Protein AF-A0A445FUS9-F1 (afdb_monomer)

Structure (mmCIF, N/CA/C/O backbone):
data_AF-A0A445FUS9-F1
#
_entry.id   AF-A0A445FUS9-F1
#
loop_
_atom_site.group_PDB
_atom_site.id
_atom_site.type_symbol
_atom_site.label_atom_id
_atom_site.label_alt_id
_atom_site.label_comp_id
_atom_site.label_asym_id
_atom_site.label_entity_id
_atom_site.label_seq_id
_atom_site.pdbx_PDB_ins_code
_atom_site.Cartn_x
_atom_site.Cartn_y
_atom_site.Cartn_z
_atom_site.occupancy
_atom_site.B_iso_or_equiv
_atom_site.auth_seq_id
_atom_site.auth_comp_id
_atom_site.auth_asym_id
_atom_site.auth_atom_id
_atom_site.pdbx_PDB_model_num
ATOM 1 N N . MET A 1 1 ? -13.023 15.703 21.605 1.00 27.27 1 MET A N 1
ATOM 2 C CA . MET A 1 1 ? -12.707 15.008 22.870 1.00 27.27 1 MET A CA 1
ATOM 3 C C . MET A 1 1 ? -11.582 14.038 22.555 1.00 27.27 1 MET A C 1
ATOM 5 O O . MET A 1 1 ? -11.798 13.140 21.757 1.00 27.27 1 MET A O 1
ATOM 9 N N . VAL A 1 2 ? -10.368 14.295 23.046 1.00 27.42 2 VAL A N 1
ATOM 10 C CA . VAL A 1 2 ? -9.209 13.411 22.837 1.00 27.42 2 VAL A CA 1
ATOM 11 C C . VAL A 1 2 ? -9.403 12.197 23.743 1.00 27.42 2 VAL A C 1
ATOM 13 O O . VAL A 1 2 ? -9.455 12.357 24.960 1.00 27.42 2 VAL A O 1
ATOM 16 N N . GLN A 1 3 ? -9.575 11.003 23.176 1.00 26.16 3 GLN A N 1
ATOM 17 C CA . GLN A 1 3 ? -9.561 9.767 23.958 1.00 26.16 3 GLN A CA 1
ATOM 18 C C . GLN A 1 3 ? -8.130 9.239 24.007 1.00 26.16 3 GLN A C 1
ATOM 20 O O . GLN A 1 3 ? -7.573 8.808 23.001 1.00 26.16 3 GLN A O 1
ATOM 25 N N . VAL A 1 4 ? -7.538 9.291 25.198 1.00 28.05 4 VAL A N 1
ATOM 26 C CA . VAL A 1 4 ? -6.233 8.696 25.490 1.00 28.05 4 VAL A CA 1
ATOM 27 C C . VAL A 1 4 ? -6.483 7.267 25.965 1.00 28.05 4 VAL A C 1
ATOM 29 O O . VAL A 1 4 ? -6.927 7.051 27.091 1.00 28.05 4 VAL A O 1
ATOM 32 N N . LEU A 1 5 ? -6.238 6.281 25.103 1.00 28.95 5 LEU A N 1
ATOM 33 C CA . LEU A 1 5 ? -6.225 4.877 25.512 1.00 28.95 5 LEU A CA 1
ATOM 34 C C . LEU A 1 5 ? -4.832 4.544 26.052 1.00 28.95 5 LEU A C 1
ATOM 36 O O . LEU A 1 5 ? -3.875 4.407 25.293 1.00 28.95 5 LEU A O 1
ATOM 40 N N . ASN A 1 6 ? -4.723 4.431 27.376 1.00 22.95 6 ASN A N 1
ATOM 41 C CA . ASN A 1 6 ? -3.489 4.027 28.041 1.00 22.95 6 ASN A CA 1
ATOM 42 C C . ASN A 1 6 ? -3.260 2.524 27.848 1.00 22.95 6 ASN A C 1
ATOM 44 O O . ASN A 1 6 ? -3.856 1.702 28.539 1.00 22.95 6 ASN A O 1
ATOM 48 N N . PHE A 1 7 ? -2.349 2.170 26.946 1.00 30.70 7 PHE A N 1
ATOM 49 C CA . PHE A 1 7 ? -1.690 0.868 26.944 1.00 30.70 7 PHE A CA 1
ATOM 50 C C . PHE A 1 7 ? -0.224 1.092 27.319 1.00 30.70 7 PHE A C 1
ATOM 52 O O . PHE A 1 7 ? 0.422 1.996 26.789 1.00 30.70 7 PHE A O 1
ATOM 59 N N . PHE A 1 8 ? 0.276 0.313 28.283 1.00 31.47 8 PHE A N 1
ATOM 60 C CA . PHE A 1 8 ? 1.623 0.441 28.844 1.00 31.47 8 PHE A CA 1
ATOM 61 C C . PHE A 1 8 ? 2.679 0.701 27.743 1.00 31.47 8 PHE A C 1
ATOM 63 O O . PHE A 1 8 ? 2.866 -0.097 26.825 1.00 31.47 8 PHE A O 1
ATOM 70 N N . SER A 1 9 ? 3.342 1.859 27.854 1.00 27.98 9 SER A N 1
ATOM 71 C CA . SER A 1 9 ? 4.423 2.389 27.002 1.00 27.98 9 SER A CA 1
ATOM 72 C C . SER A 1 9 ? 4.103 2.841 25.566 1.00 27.98 9 SER A C 1
ATOM 74 O O . SER A 1 9 ? 5.029 2.985 24.768 1.00 27.98 9 SER A O 1
ATOM 76 N N . ILE A 1 10 ? 2.850 3.160 25.222 1.00 34.62 10 ILE A N 1
ATOM 77 C CA . ILE A 1 10 ? 2.537 3.874 23.969 1.00 34.62 10 ILE A CA 1
ATOM 78 C C . ILE A 1 10 ? 1.601 5.057 24.257 1.00 34.62 10 ILE A C 1
ATOM 80 O O . ILE A 1 10 ? 0.465 4.860 24.677 1.00 34.62 10 ILE A O 1
ATOM 84 N N . LYS A 1 11 ? 2.044 6.292 23.983 1.00 31.25 11 LYS A N 1
ATOM 85 C CA . LYS A 1 11 ? 1.133 7.435 23.800 1.00 31.25 11 LYS A CA 1
ATOM 86 C C . LYS A 1 11 ? 0.731 7.486 22.330 1.00 31.25 11 LYS A C 1
ATOM 88 O O . LYS A 1 11 ? 1.431 8.083 21.515 1.00 31.25 11 LYS A O 1
ATOM 93 N N . LEU A 1 12 ? -0.366 6.822 21.985 1.00 37.59 12 LEU A N 1
ATOM 94 C CA . LEU A 1 12 ? -1.054 7.095 20.729 1.00 37.59 12 LEU A CA 1
ATOM 95 C C . LEU A 1 12 ? -1.990 8.274 20.979 1.00 37.59 12 LEU A C 1
ATOM 97 O O . LEU A 1 12 ? -3.035 8.128 21.612 1.00 37.59 12 LEU A O 1
ATOM 101 N N . GLU A 1 13 ? -1.591 9.455 20.524 1.00 36.06 13 GLU A N 1
ATOM 102 C CA . GLU A 1 13 ? -2.505 10.587 20.444 1.00 36.06 13 GLU A CA 1
ATOM 103 C C . GLU A 1 13 ? -3.319 10.433 19.163 1.00 36.06 13 GLU A C 1
ATOM 105 O O . GLU A 1 13 ? -2.888 10.812 18.079 1.00 36.06 13 GLU A O 1
ATOM 110 N N . TYR A 1 14 ? -4.496 9.824 19.286 1.00 43.94 14 TYR A N 1
ATOM 111 C CA . TYR A 1 14 ? -5.465 9.793 18.203 1.00 43.94 14 TYR A CA 1
ATOM 112 C C . TYR A 1 14 ? -6.346 11.033 18.295 1.00 43.94 14 TYR A C 1
ATOM 114 O O . TYR A 1 14 ? -7.102 11.219 19.254 1.00 43.94 14 TYR A O 1
ATOM 122 N N . VAL A 1 15 ? -6.279 11.885 17.278 1.00 41.50 15 VAL A N 1
ATOM 123 C CA . VAL A 1 15 ? -7.248 12.968 17.113 1.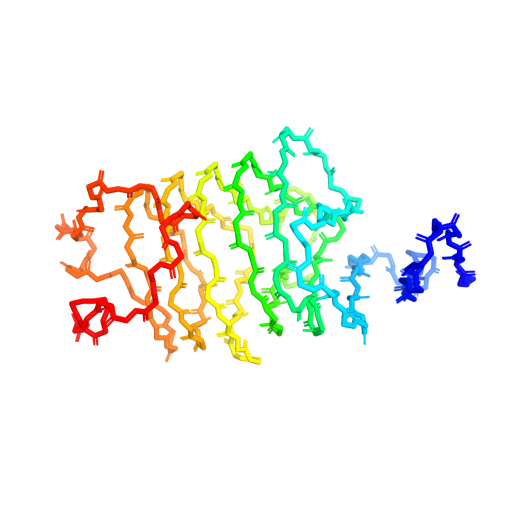00 41.50 15 VAL A CA 1
ATOM 124 C C . VAL A 1 15 ? -8.432 12.413 16.331 1.00 41.50 15 VAL A C 1
ATOM 126 O O . VAL A 1 15 ? -8.463 12.465 15.107 1.00 41.50 15 VAL A O 1
ATOM 129 N N . MET A 1 16 ? -9.416 11.866 17.047 1.00 40.66 16 MET A N 1
ATOM 130 C CA . MET A 1 16 ? -10.729 11.593 16.463 1.00 40.66 16 MET A CA 1
ATOM 131 C C . MET A 1 16 ? -11.439 12.932 16.262 1.00 40.66 16 MET A C 1
ATOM 133 O O . MET A 1 16 ? -11.843 13.576 17.234 1.00 40.66 16 MET A O 1
ATOM 137 N N . ILE A 1 17 ? -11.561 13.375 15.012 1.00 44.84 17 ILE A N 1
ATOM 138 C CA . ILE A 1 17 ? -12.372 14.543 14.654 1.00 44.84 17 ILE A CA 1
ATOM 139 C C . ILE A 1 17 ? -13.825 14.057 14.544 1.00 44.84 17 ILE A C 1
ATOM 141 O O . ILE A 1 17 ? -14.127 13.308 13.618 1.00 44.84 17 ILE A O 1
ATOM 145 N N . PRO A 1 18 ? -14.720 14.407 15.489 1.00 36.78 18 PRO A N 1
ATOM 146 C CA . PRO A 1 18 ? -16.058 13.833 15.540 1.00 36.78 18 PRO A CA 1
ATOM 147 C C . PRO A 1 18 ? -16.929 14.291 14.364 1.00 36.78 18 PRO A C 1
ATOM 149 O O . PRO A 1 18 ? -16.957 15.466 13.994 1.00 36.78 18 PRO A O 1
ATOM 152 N N . MET A 1 19 ? -17.723 13.350 13.851 1.00 39.44 19 MET A N 1
ATOM 153 C CA . MET A 1 19 ? -18.670 13.502 12.737 1.00 39.44 19 MET A CA 1
ATOM 154 C C . MET A 1 19 ? -19.729 14.606 12.952 1.00 39.44 19 MET A C 1
ATOM 156 O O . MET A 1 19 ? -20.373 15.053 12.004 1.00 39.44 19 MET A O 1
ATOM 160 N N . SER A 1 20 ? -19.896 15.086 14.192 1.00 39.97 20 SER A N 1
ATOM 161 C CA . SER A 1 20 ? -20.870 16.115 14.580 1.00 39.97 20 SER A CA 1
ATOM 162 C C . SER A 1 20 ? -20.569 17.514 14.036 1.00 39.97 20 SER A C 1
ATOM 164 O O . SER A 1 20 ? -21.413 18.395 14.165 1.00 39.97 20 SER A O 1
ATOM 166 N N . VAL A 1 21 ? -19.388 17.744 13.452 1.00 41.94 21 VAL A N 1
ATOM 167 C CA . VAL A 1 21 ? -19.002 19.070 12.941 1.00 41.94 21 VAL A CA 1
ATOM 168 C C . VAL A 1 21 ? -19.245 19.200 11.430 1.00 41.94 21 VAL A C 1
ATOM 170 O O . VAL A 1 21 ? -19.500 20.304 10.959 1.00 41.94 21 VAL A O 1
ATOM 173 N N . LEU A 1 22 ? -19.252 18.099 10.662 1.00 42.47 22 LEU A N 1
ATOM 174 C CA . LEU A 1 22 ? -19.463 18.109 9.205 1.00 42.47 22 LEU A CA 1
ATOM 175 C C . LEU A 1 22 ? -20.100 16.779 8.727 1.00 42.47 22 LEU A C 1
ATOM 177 O O . LEU A 1 22 ? -19.385 15.793 8.560 1.00 42.47 22 LEU A O 1
ATOM 181 N N . PRO A 1 23 ? -21.408 16.729 8.394 1.00 39.91 23 PRO A N 1
ATOM 182 C CA . PRO A 1 23 ? -22.143 15.498 8.039 1.00 39.91 23 PRO A CA 1
ATOM 183 C C . PRO A 1 23 ? -21.761 14.877 6.673 1.00 39.91 23 PRO A C 1
ATOM 185 O O . PRO A 1 23 ? -22.505 14.064 6.115 1.00 39.91 23 PRO A O 1
ATOM 188 N N . CYS A 1 24 ? -20.633 15.295 6.094 1.00 44.34 24 CYS A N 1
ATOM 189 C CA . CYS A 1 24 ? -20.048 14.756 4.864 1.00 44.34 24 CYS A CA 1
ATOM 190 C C . CYS A 1 24 ? -18.554 14.416 4.995 1.00 44.34 24 CYS A C 1
ATOM 192 O O . CYS A 1 24 ? -17.965 13.933 4.030 1.00 44.34 24 CYS A O 1
ATOM 194 N N . CYS A 1 25 ? -17.936 14.687 6.149 1.00 47.91 25 CYS A N 1
ATOM 195 C CA . CYS A 1 25 ? -16.516 14.449 6.365 1.00 47.91 25 CYS A CA 1
ATOM 196 C C . CYS A 1 25 ? -16.324 13.092 7.033 1.00 47.91 25 CYS A C 1
ATOM 198 O O . CYS A 1 25 ? -16.853 12.855 8.114 1.00 47.91 25 CYS A O 1
ATOM 200 N N . SER A 1 26 ? -15.571 12.208 6.380 1.00 52.31 26 SER A N 1
ATOM 201 C CA . SER A 1 26 ? -15.034 11.002 7.010 1.00 52.31 26 SER A CA 1
ATOM 202 C C . SER A 1 26 ? -14.191 11.396 8.212 1.00 52.31 26 SER A C 1
ATOM 204 O O . SER A 1 26 ? -13.412 12.351 8.118 1.00 52.31 26 SER A O 1
ATOM 206 N N . SER A 1 27 ? -14.310 10.663 9.315 1.00 54.34 27 SER A N 1
ATOM 207 C CA . SER A 1 27 ? -13.322 10.775 10.382 1.00 54.34 27 SER A CA 1
ATOM 208 C C . SER A 1 27 ? -12.009 10.153 9.890 1.00 54.34 27 SER A C 1
ATOM 210 O O . SER A 1 27 ? -12.008 9.222 9.079 1.00 54.34 27 SER A O 1
ATOM 212 N N . TYR A 1 28 ? -10.879 10.682 10.353 1.00 57.09 28 TYR A N 1
ATOM 213 C CA . TYR A 1 28 ? -9.554 10.150 10.044 1.00 57.09 28 TYR A CA 1
ATOM 214 C C . TYR A 1 28 ? -8.845 9.776 11.338 1.00 57.09 28 TYR A C 1
ATOM 216 O O . TYR A 1 28 ? -8.915 10.508 12.325 1.00 57.09 28 TYR A O 1
ATOM 224 N N . VAL A 1 29 ? -8.125 8.661 11.308 1.00 63.91 29 VAL A N 1
ATOM 225 C CA . VAL A 1 29 ? -7.163 8.287 12.340 1.00 63.91 29 VAL A CA 1
ATOM 226 C C . VAL A 1 29 ? -5.796 8.781 11.884 1.00 63.91 29 VAL A C 1
ATOM 228 O O . VAL A 1 29 ? -5.282 8.324 10.863 1.00 63.91 29 VAL A O 1
ATOM 231 N N . VAL A 1 30 ? -5.211 9.717 12.633 1.00 59.91 30 VAL A N 1
ATOM 232 C CA . VAL A 1 30 ? -3.852 10.221 12.396 1.00 59.91 30 VAL A CA 1
ATOM 233 C C . VAL A 1 30 ? -2.932 9.679 13.482 1.00 59.91 30 VAL A C 1
ATOM 235 O O . VAL A 1 30 ? -3.175 9.911 14.665 1.00 59.91 30 VAL A O 1
ATOM 238 N N . CYS A 1 31 ? -1.882 8.958 13.092 1.00 61.88 31 CYS A N 1
ATOM 239 C CA . CYS A 1 31 ? -0.844 8.503 14.015 1.00 61.88 31 CYS A CA 1
ATOM 240 C C . CYS A 1 31 ? 0.293 9.530 14.064 1.00 61.88 31 CYS A C 1
ATOM 242 O O . CYS A 1 31 ? 0.983 9.770 13.073 1.00 61.88 31 CYS A O 1
ATOM 244 N N . THR A 1 32 ? 0.492 10.153 15.223 1.00 49.72 32 THR A N 1
ATOM 245 C CA . THR A 1 32 ? 1.452 11.254 15.412 1.00 49.72 32 THR A CA 1
ATOM 246 C C . THR A 1 32 ? 2.760 10.835 16.088 1.00 49.72 32 THR A C 1
ATOM 248 O O . THR A 1 32 ? 3.682 11.645 16.150 1.00 49.72 32 THR A O 1
ATOM 251 N N . SER A 1 33 ? 2.882 9.594 16.580 1.00 44.31 33 SER A N 1
ATOM 252 C CA . SER A 1 33 ? 4.019 9.164 17.407 1.00 44.31 33 SER A CA 1
ATOM 253 C C . SER A 1 33 ? 4.720 7.880 16.935 1.00 44.31 33 SER A C 1
ATOM 255 O O . SER A 1 33 ? 4.153 7.008 16.275 1.00 44.31 33 SER A O 1
ATOM 257 N N . TYR A 1 34 ? 6.009 7.813 17.287 1.00 37.44 34 TYR A N 1
ATOM 258 C CA . TYR A 1 34 ? 7.005 6.818 16.891 1.00 37.44 34 TYR A CA 1
ATOM 259 C C . TYR A 1 34 ? 6.710 5.433 17.492 1.00 37.44 34 TYR A C 1
ATOM 261 O O . TYR A 1 34 ? 6.694 5.262 18.713 1.00 37.44 34 TYR A O 1
ATOM 269 N N . CYS A 1 35 ? 6.528 4.421 16.642 1.00 38.97 35 CYS A N 1
ATOM 270 C CA . CYS A 1 35 ? 6.471 3.029 17.082 1.00 38.97 35 CYS A CA 1
ATOM 271 C C . CYS A 1 35 ? 7.903 2.500 17.274 1.00 38.97 35 CYS A C 1
ATOM 273 O O . CYS A 1 35 ? 8.653 2.381 16.304 1.00 38.97 35 CYS A O 1
ATOM 275 N N . ASN A 1 36 ? 8.297 2.218 18.522 1.00 31.81 36 ASN A N 1
ATOM 276 C CA . ASN A 1 36 ? 9.589 1.597 18.837 1.00 31.81 36 ASN A CA 1
ATOM 277 C C . ASN A 1 36 ? 9.717 0.218 18.163 1.00 31.81 36 ASN A C 1
ATOM 279 O O . ASN A 1 36 ? 8.710 -0.463 18.002 1.00 31.81 36 ASN A O 1
ATOM 283 N N . HIS A 1 37 ? 10.959 -0.153 17.822 1.00 35.47 37 HIS A N 1
ATOM 284 C CA . HIS A 1 37 ? 11.479 -1.268 16.992 1.00 35.47 37 HIS A CA 1
ATOM 285 C C . HIS A 1 37 ? 10.893 -2.691 17.160 1.00 35.47 37 HIS A C 1
ATOM 287 O O . HIS A 1 37 ? 11.339 -3.630 16.503 1.00 35.47 37 HIS A O 1
ATOM 293 N N . GLU A 1 38 ? 9.906 -2.886 18.018 1.00 37.19 38 GLU A N 1
ATOM 294 C CA . GLU A 1 38 ? 9.201 -4.148 18.189 1.00 37.19 38 GLU A CA 1
ATOM 295 C C . GLU A 1 38 ? 8.024 -4.194 17.208 1.00 37.19 38 GLU A C 1
ATOM 297 O O . GLU A 1 38 ? 7.384 -3.172 16.961 1.00 37.19 38 GLU A O 1
ATOM 302 N N . ARG A 1 39 ? 7.725 -5.370 16.638 1.00 42.50 39 ARG A N 1
ATOM 303 C CA . ARG A 1 39 ? 6.560 -5.614 15.764 1.00 42.50 39 ARG A CA 1
ATOM 304 C C . ARG A 1 39 ? 5.249 -5.379 16.530 1.00 42.50 39 ARG A C 1
ATOM 306 O O . ARG A 1 39 ? 4.567 -6.326 16.907 1.00 42.50 39 ARG A O 1
ATOM 313 N N . LYS A 1 40 ? 4.908 -4.127 16.817 1.00 40.25 40 LYS A N 1
ATOM 314 C CA . LYS A 1 40 ? 3.682 -3.767 17.519 1.00 40.25 40 LYS A CA 1
ATOM 315 C C . LYS A 1 40 ? 2.591 -3.578 16.484 1.00 40.25 40 LYS A C 1
ATOM 317 O O . LYS A 1 40 ? 2.655 -2.698 15.630 1.00 40.25 40 LYS A O 1
ATOM 322 N N . GLU A 1 41 ? 1.596 -4.448 16.555 1.00 46.25 41 GLU A N 1
ATOM 323 C CA . GLU A 1 41 ? 0.370 -4.308 15.787 1.00 46.25 41 GLU A CA 1
ATOM 324 C C . GLU A 1 41 ? -0.301 -2.986 16.160 1.00 46.25 41 GLU A C 1
ATOM 326 O O . GLU A 1 41 ? -0.676 -2.766 17.315 1.00 46.25 41 GLU A O 1
ATOM 331 N N . ILE A 1 42 ? -0.479 -2.098 15.184 1.00 45.22 42 ILE A N 1
ATOM 332 C CA . ILE A 1 42 ? -1.324 -0.924 15.387 1.00 45.22 42 ILE A CA 1
ATOM 333 C C . ILE A 1 42 ? -2.770 -1.381 15.219 1.00 45.22 42 ILE A C 1
ATOM 335 O O . ILE A 1 42 ? -3.113 -2.137 14.303 1.00 45.22 42 ILE A O 1
ATOM 339 N N . LYS A 1 43 ? -3.640 -0.959 16.137 1.00 40.78 43 LYS A N 1
ATOM 340 C CA . LYS A 1 43 ? -5.089 -1.176 16.070 1.00 40.78 43 LYS A CA 1
ATOM 341 C C . LYS A 1 43 ? -5.770 0.102 15.567 1.00 40.78 43 LYS A C 1
ATOM 343 O O . LYS A 1 43 ? -6.350 0.807 16.388 1.00 40.78 43 LYS A O 1
ATOM 348 N N . PRO A 1 44 ? -5.702 0.437 14.261 1.00 42.50 44 PRO A N 1
ATOM 349 C CA . PRO A 1 44 ? -6.634 1.417 13.730 1.00 42.50 44 PRO A CA 1
ATOM 350 C C . PRO A 1 44 ? -8.047 0.832 13.871 1.00 42.50 44 PRO A C 1
ATOM 352 O O . PRO A 1 44 ? -8.229 -0.384 13.736 1.00 42.50 44 PRO A O 1
ATOM 355 N N . VAL A 1 45 ? -9.023 1.678 14.206 1.00 42.00 45 VAL A N 1
ATOM 356 C CA . VAL A 1 45 ? -10.447 1.317 14.191 1.00 42.00 45 VAL A CA 1
ATOM 357 C C . VAL A 1 45 ? -10.810 1.069 12.730 1.00 42.00 45 VAL A C 1
ATOM 359 O O . VAL A 1 45 ? -11.037 1.998 11.972 1.00 42.00 45 VAL A O 1
ATOM 362 N N . VAL A 1 46 ? -10.720 -0.194 12.336 1.00 50.47 46 VAL A N 1
ATOM 363 C CA . VAL A 1 46 ? -10.965 -0.743 11.003 1.00 50.47 46 VAL A CA 1
ATOM 364 C C . VAL A 1 46 ? -11.651 -2.084 11.248 1.00 50.47 46 VAL A C 1
ATOM 366 O O . VAL A 1 46 ? -11.296 -2.774 12.208 1.00 50.47 46 VAL A O 1
ATOM 369 N N . ASP A 1 47 ? -12.635 -2.450 10.425 1.00 47.22 47 ASP A N 1
ATOM 370 C CA . ASP A 1 47 ? -13.254 -3.782 10.449 1.00 47.22 47 ASP A CA 1
ATOM 371 C C . ASP A 1 47 ? -12.187 -4.830 10.087 1.00 47.22 47 ASP A C 1
ATOM 373 O O . ASP A 1 47 ? -11.904 -5.102 8.918 1.00 47.22 47 ASP A O 1
ATOM 377 N N . LYS A 1 48 ? -11.466 -5.301 11.112 1.00 51.50 48 LYS A N 1
ATOM 378 C CA . LYS A 1 48 ? -10.262 -6.110 10.950 1.00 51.50 48 LYS A CA 1
ATOM 379 C C . LYS A 1 48 ? -10.620 -7.562 10.697 1.00 51.50 48 LYS A C 1
ATOM 381 O O . LYS A 1 48 ? -11.266 -8.220 11.511 1.00 51.50 48 LYS A O 1
ATOM 386 N N . LYS A 1 49 ? -9.998 -8.104 9.657 1.00 51.69 49 LYS A N 1
ATOM 387 C CA . LYS A 1 49 ? -9.681 -9.524 9.545 1.00 51.69 49 LYS A CA 1
ATOM 388 C C . LYS A 1 49 ? -8.143 -9.585 9.548 1.00 51.69 49 LYS A C 1
ATOM 390 O O . LYS A 1 49 ? -7.547 -9.219 8.547 1.00 51.69 49 LYS A O 1
ATOM 395 N N . GLY A 1 50 ? -7.510 -9.909 10.691 1.00 54.56 50 GLY A N 1
ATOM 396 C CA . GLY A 1 50 ? -6.058 -10.205 10.813 1.00 54.56 50 GLY A CA 1
ATOM 397 C C . GLY A 1 50 ? -5.098 -9.152 11.394 1.00 54.56 50 GLY A C 1
ATOM 398 O O . GLY A 1 50 ? -5.506 -8.028 11.707 1.00 54.56 50 GLY A O 1
ATOM 399 N N . PRO A 1 51 ? -3.800 -9.514 11.553 1.00 61.56 51 PRO A N 1
ATOM 400 C CA . PRO A 1 51 ? -2.764 -8.615 12.066 1.00 61.56 51 PRO A CA 1
ATOM 401 C C . PRO A 1 51 ? -2.335 -7.598 10.997 1.00 61.56 51 PRO A C 1
ATOM 403 O O . PRO A 1 51 ? -2.121 -7.949 9.840 1.00 61.56 51 PRO A O 1
ATOM 406 N N . VAL A 1 52 ? -2.186 -6.331 11.389 1.00 63.56 52 VAL A N 1
ATOM 407 C CA . VAL A 1 52 ? -1.679 -5.234 10.541 1.00 63.56 52 VAL A CA 1
ATOM 408 C C . VAL A 1 52 ? -0.434 -4.675 11.212 1.00 63.56 52 VAL A C 1
ATOM 410 O O . VAL A 1 52 ? -0.475 -4.336 12.399 1.00 63.56 52 VAL A O 1
ATOM 413 N N . ILE A 1 53 ? 0.663 -4.577 10.462 1.00 64.56 53 ILE A N 1
ATOM 414 C CA . ILE A 1 53 ? 1.951 -4.110 10.972 1.00 64.56 53 ILE A CA 1
ATOM 415 C C . ILE A 1 53 ? 2.224 -2.730 10.385 1.00 64.56 53 ILE A C 1
ATOM 417 O O . ILE A 1 53 ? 2.364 -2.566 9.175 1.00 64.56 53 ILE A O 1
ATOM 421 N N . ALA A 1 54 ? 2.303 -1.724 11.251 1.00 61.72 54 ALA A N 1
ATOM 422 C CA . ALA A 1 54 ? 2.630 -0.369 10.840 1.00 61.72 54 ALA A CA 1
ATOM 423 C C . ALA A 1 54 ? 4.010 0.019 11.378 1.00 61.72 54 ALA A C 1
ATOM 425 O O . ALA A 1 54 ? 4.235 0.108 12.585 1.00 61.72 54 ALA A O 1
ATOM 426 N N . TYR A 1 55 ? 4.945 0.232 10.459 1.00 59.84 55 TYR A N 1
ATOM 427 C CA . TYR A 1 55 ? 6.336 0.550 10.745 1.00 59.84 55 TYR A CA 1
ATOM 428 C C . TYR A 1 55 ? 6.530 2.062 10.769 1.00 59.84 55 TYR A C 1
ATOM 430 O O . TYR A 1 55 ? 6.164 2.756 9.822 1.00 59.84 55 TYR A O 1
ATOM 438 N N . HIS A 1 56 ? 7.141 2.575 11.840 1.00 67.19 56 HIS A N 1
ATOM 439 C CA . HIS A 1 56 ? 7.415 4.007 12.007 1.00 67.19 56 HIS A CA 1
ATOM 440 C C . HIS A 1 56 ? 6.176 4.900 11.820 1.00 67.19 56 HIS A C 1
ATOM 442 O O . HIS A 1 56 ? 6.310 5.986 11.289 1.00 67.19 56 HIS A O 1
ATOM 448 N N . ALA A 1 57 ? 4.992 4.462 12.260 1.00 66.19 57 ALA A N 1
ATOM 449 C CA . ALA A 1 57 ? 3.658 4.981 11.906 1.00 66.19 57 ALA A CA 1
ATOM 450 C C . ALA A 1 57 ? 3.364 6.497 12.034 1.00 66.19 57 ALA A C 1
ATOM 452 O O . ALA A 1 57 ? 2.237 6.919 11.787 1.00 66.19 57 ALA A O 1
ATOM 453 N N . THR A 1 58 ? 4.340 7.322 12.392 1.00 71.44 58 THR A N 1
ATOM 454 C CA . THR A 1 58 ? 4.328 8.772 12.228 1.00 71.44 58 THR A CA 1
ATOM 455 C C . THR A 1 58 ? 3.760 9.173 10.864 1.00 71.44 58 THR A C 1
ATOM 457 O O . THR A 1 58 ? 4.202 8.694 9.821 1.00 71.44 58 THR A O 1
ATOM 460 N N . GLY A 1 59 ? 2.764 10.057 10.873 1.00 74.81 59 GLY A N 1
ATOM 461 C CA . GLY A 1 59 ? 2.159 10.612 9.665 1.00 74.81 59 GLY A CA 1
ATOM 462 C C . GLY A 1 59 ? 1.221 9.662 8.917 1.00 74.81 59 GLY A C 1
ATOM 463 O O . GLY A 1 59 ? 0.777 10.022 7.832 1.00 74.81 59 GLY A O 1
ATOM 464 N N . LEU A 1 60 ? 0.911 8.477 9.460 1.00 82.06 60 LEU A N 1
ATOM 465 C CA . LEU A 1 60 ? -0.111 7.598 8.892 1.00 82.06 60 LEU A CA 1
ATOM 466 C C . LEU A 1 60 ? -1.496 8.233 9.074 1.00 82.06 60 LEU A C 1
ATOM 468 O O . LEU A 1 60 ? -1.913 8.500 10.203 1.00 82.06 60 LEU A O 1
ATOM 472 N N . VAL A 1 61 ? -2.206 8.427 7.966 1.00 81.94 61 VAL A N 1
ATOM 473 C CA . VAL A 1 61 ? -3.589 8.911 7.924 1.00 81.94 61 VAL A CA 1
ATOM 474 C C . VAL A 1 61 ? -4.461 7.812 7.338 1.00 81.94 61 VAL A C 1
ATOM 476 O O . VAL A 1 61 ? -4.251 7.410 6.198 1.00 81.94 61 VAL A O 1
ATOM 479 N N . VAL A 1 62 ? -5.442 7.328 8.097 1.00 79.75 62 VAL A N 1
ATOM 480 C CA . VAL A 1 62 ? -6.391 6.308 7.629 1.00 79.75 62 VAL A CA 1
ATOM 481 C C . VAL A 1 62 ? -7.812 6.816 7.773 1.00 79.75 62 VAL A C 1
ATOM 483 O O . VAL A 1 62 ? -8.214 7.266 8.844 1.00 79.75 62 VAL A O 1
ATOM 486 N N . GLU A 1 63 ? -8.571 6.753 6.688 1.00 75.81 63 GLU A N 1
ATOM 487 C CA . GLU A 1 63 ? -10.012 6.964 6.700 1.00 75.81 63 GLU A CA 1
ATOM 488 C C . GLU A 1 63 ? -10.706 5.939 7.614 1.00 75.81 63 GLU A C 1
ATOM 490 O O . GLU A 1 63 ? -10.442 4.743 7.515 1.00 75.81 63 GLU A O 1
ATOM 495 N N . GLU A 1 64 ? -11.627 6.400 8.466 1.00 66.06 64 GLU A N 1
ATOM 496 C CA . GLU A 1 64 ? -12.356 5.597 9.469 1.00 66.06 64 GLU A CA 1
ATOM 497 C C . GLU A 1 64 ? -12.981 4.304 8.926 1.00 66.06 64 GLU A C 1
ATOM 499 O O . GLU A 1 64 ? -13.089 3.303 9.626 1.00 66.06 64 GLU A O 1
ATOM 504 N N . THR A 1 65 ? -13.409 4.319 7.674 1.00 70.25 65 THR A N 1
ATOM 505 C CA . THR A 1 65 ? -14.197 3.257 7.052 1.00 70.25 65 THR A CA 1
ATOM 506 C C . THR A 1 65 ? -13.410 2.443 6.025 1.00 70.25 65 THR A C 1
ATOM 508 O O . THR A 1 65 ? -13.985 1.573 5.366 1.00 70.25 65 THR A O 1
ATOM 511 N N . ALA A 1 66 ? -12.105 2.698 5.880 1.00 76.69 66 ALA A N 1
ATOM 512 C CA . ALA A 1 66 ? -11.230 1.882 5.048 1.00 76.69 66 ALA A CA 1
ATOM 513 C C . ALA A 1 66 ? -11.223 0.429 5.541 1.00 76.69 66 ALA A C 1
ATOM 515 O O . ALA A 1 66 ? -11.138 0.168 6.738 1.00 76.69 66 ALA A O 1
ATOM 516 N N . LEU A 1 67 ? -11.279 -0.522 4.611 1.00 83.19 67 LEU A N 1
ATOM 517 C CA . LEU A 1 67 ? -11.170 -1.948 4.899 1.00 83.19 67 LEU A CA 1
ATOM 518 C C . LEU A 1 67 ? -9.728 -2.382 4.656 1.00 83.19 67 LEU A C 1
ATOM 520 O O . LEU A 1 67 ? -9.217 -2.223 3.547 1.00 83.19 67 LEU A O 1
ATOM 524 N N . ILE A 1 68 ? -9.075 -2.926 5.683 1.00 85.00 68 ILE A N 1
ATOM 525 C CA . ILE A 1 68 ? -7.695 -3.414 5.606 1.00 85.00 68 ILE A CA 1
ATOM 526 C C . ILE A 1 68 ? -7.678 -4.903 5.941 1.00 85.00 68 ILE A C 1
ATOM 528 O O . ILE A 1 68 ? -8.145 -5.304 7.008 1.00 85.00 68 ILE A O 1
ATOM 532 N N . GLY A 1 69 ? -7.150 -5.700 5.013 1.00 84.81 69 GLY A N 1
ATOM 533 C CA . GLY A 1 69 ? -7.007 -7.144 5.144 1.00 84.81 69 GLY A CA 1
ATOM 534 C C . GLY A 1 69 ? -5.924 -7.597 6.130 1.00 84.81 69 GLY A C 1
ATOM 535 O O . GLY A 1 69 ? -5.321 -6.813 6.869 1.00 84.81 69 GLY A O 1
ATOM 536 N N . ASN A 1 70 ? -5.659 -8.900 6.112 1.00 83.75 70 ASN A N 1
ATOM 537 C CA . ASN A 1 70 ? -4.696 -9.577 6.971 1.00 83.75 70 ASN A CA 1
ATOM 538 C C . ASN A 1 70 ? -3.255 -9.333 6.493 1.00 83.75 70 ASN A C 1
ATOM 540 O O . ASN A 1 70 ? -2.976 -9.332 5.296 1.00 83.75 70 ASN A O 1
ATOM 544 N N . ASN A 1 71 ? -2.299 -9.280 7.422 1.00 85.25 71 ASN A N 1
ATOM 545 C CA . ASN A 1 71 ? -0.856 -9.274 7.147 1.00 85.25 71 ASN A CA 1
ATOM 546 C C . ASN A 1 71 ? -0.396 -8.123 6.241 1.00 85.25 71 ASN A C 1
ATOM 548 O O . ASN A 1 71 ? 0.484 -8.304 5.400 1.00 85.25 71 ASN A O 1
ATOM 552 N N . VAL A 1 72 ? -1.010 -6.951 6.389 1.00 84.75 72 VAL A N 1
ATOM 553 C CA . VAL A 1 72 ? -0.638 -5.746 5.643 1.00 84.75 72 VAL A CA 1
ATOM 554 C C . VAL A 1 72 ? 0.494 -5.025 6.371 1.00 84.75 72 VAL A C 1
ATOM 556 O O . VAL A 1 72 ? 0.424 -4.826 7.587 1.00 84.75 72 VAL A O 1
ATOM 559 N N . SER A 1 73 ? 1.509 -4.611 5.614 1.00 86.06 73 SER A N 1
ATOM 560 C CA . SER A 1 73 ? 2.641 -3.825 6.108 1.00 86.06 73 SER A CA 1
ATOM 561 C C . SER A 1 73 ? 2.552 -2.399 5.575 1.00 86.06 73 SER A C 1
ATOM 563 O O . SER A 1 73 ? 2.577 -2.187 4.363 1.00 86.06 73 SER A O 1
ATOM 565 N N . ILE A 1 74 ? 2.448 -1.420 6.473 1.00 87.25 74 ILE A N 1
ATOM 566 C CA . ILE A 1 74 ? 2.294 0.004 6.137 1.00 87.25 74 ILE A CA 1
ATOM 567 C C . ILE A 1 74 ? 3.445 0.786 6.764 1.00 87.25 74 ILE A C 1
ATOM 569 O O . ILE A 1 74 ? 3.718 0.624 7.951 1.00 87.25 74 ILE A O 1
ATOM 573 N N . LEU A 1 75 ? 4.130 1.626 5.992 1.00 87.06 75 LEU A N 1
ATOM 574 C CA . LEU A 1 75 ? 5.196 2.479 6.519 1.00 87.06 75 LEU A CA 1
ATOM 575 C C . LEU A 1 75 ? 4.699 3.893 6.870 1.00 87.06 75 LEU A C 1
ATOM 577 O O . LEU A 1 75 ? 3.533 4.244 6.697 1.00 87.06 75 LEU A O 1
ATOM 581 N N . HIS A 1 76 ? 5.611 4.695 7.411 1.00 82.81 76 HIS A N 1
ATOM 582 C CA . HIS A 1 76 ? 5.392 6.081 7.801 1.00 82.81 76 HIS A CA 1
ATOM 583 C C . HIS A 1 76 ? 4.891 6.971 6.659 1.00 82.81 76 HIS A C 1
ATOM 585 O O . HIS A 1 76 ? 5.199 6.755 5.483 1.00 82.81 76 HIS A O 1
ATOM 591 N N . ASN A 1 77 ? 4.172 8.026 7.043 1.00 87.25 77 ASN A N 1
ATOM 592 C CA . ASN A 1 77 ? 3.678 9.092 6.174 1.00 87.25 77 ASN A CA 1
ATOM 593 C C . ASN A 1 77 ? 2.713 8.643 5.056 1.00 87.25 77 ASN A C 1
ATOM 595 O O . ASN A 1 77 ? 2.510 9.375 4.090 1.00 87.25 77 ASN A O 1
ATOM 599 N N . VAL A 1 78 ? 2.094 7.469 5.186 1.00 88.44 78 VAL A N 1
ATOM 600 C CA . VAL A 1 78 ? 1.102 6.959 4.230 1.00 88.44 78 VAL A CA 1
ATOM 601 C C . VAL A 1 78 ? -0.268 7.594 4.468 1.00 88.44 78 VAL A C 1
ATOM 603 O O . VAL A 1 78 ? -0.729 7.686 5.603 1.00 88.44 78 VAL A O 1
ATOM 606 N N . THR A 1 79 ? -0.965 7.961 3.392 1.00 88.81 79 THR A N 1
ATOM 607 C CA . THR A 1 79 ? -2.371 8.388 3.443 1.00 88.81 79 THR A CA 1
ATOM 608 C C . THR A 1 79 ? -3.275 7.374 2.746 1.00 88.81 79 THR A C 1
ATOM 610 O O . THR A 1 79 ? -3.147 7.138 1.547 1.00 88.81 79 THR A O 1
ATOM 613 N N . LEU A 1 80 ? -4.223 6.811 3.492 1.00 87.94 80 LEU A N 1
ATOM 614 C CA . LEU A 1 80 ? -5.342 6.001 3.017 1.00 87.94 80 LEU A CA 1
ATOM 615 C C . LEU A 1 8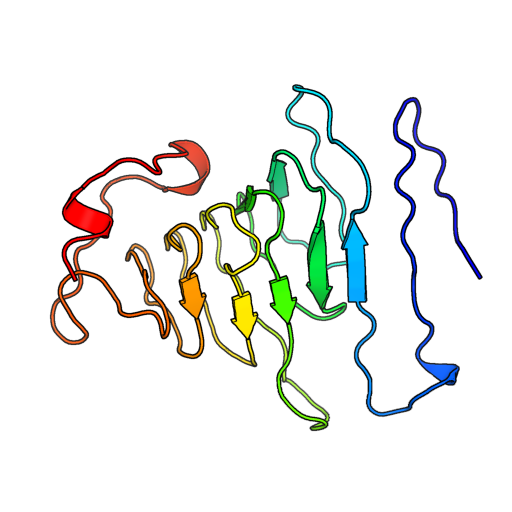0 ? -6.610 6.853 3.126 1.00 87.94 80 LEU A C 1
ATOM 617 O O . LEU A 1 80 ? -7.207 6.942 4.199 1.00 87.94 80 LEU A O 1
ATOM 621 N N . GLY A 1 81 ? -6.968 7.551 2.049 1.00 82.06 81 GLY A N 1
ATOM 622 C CA . GLY A 1 81 ? -7.989 8.599 2.085 1.00 82.06 81 GLY A CA 1
ATOM 623 C C . GLY A 1 81 ? -9.134 8.399 1.099 1.00 82.06 81 GLY A C 1
ATOM 624 O O . GLY A 1 81 ? -8.965 7.838 0.020 1.00 82.06 81 GLY A O 1
ATOM 625 N N . GLY A 1 82 ? -10.307 8.926 1.439 1.00 76.56 82 GLY A N 1
ATOM 626 C CA . GLY A 1 82 ? -11.439 8.996 0.518 1.00 76.56 82 GLY A CA 1
ATOM 627 C C . GLY A 1 82 ? -11.316 10.162 -0.473 1.00 76.56 82 GLY A C 1
ATOM 628 O O . GLY A 1 82 ? -10.558 11.110 -0.269 1.00 76.56 82 GLY A O 1
ATOM 629 N N . THR A 1 83 ? -12.115 10.137 -1.542 1.00 75.12 83 THR A N 1
ATOM 630 C CA . THR A 1 83 ? -12.244 11.253 -2.502 1.00 75.12 83 THR A CA 1
ATOM 631 C C . THR A 1 83 ? -13.660 11.827 -2.497 1.00 75.12 83 THR A C 1
ATOM 633 O O . THR A 1 83 ? -14.636 11.077 -2.529 1.00 75.12 83 THR A O 1
ATOM 636 N N . GLY A 1 84 ? -13.783 13.158 -2.532 1.00 68.88 84 GLY A N 1
ATOM 637 C CA . GLY A 1 84 ? -15.069 13.858 -2.653 1.00 68.88 84 GLY A CA 1
ATOM 638 C C . GLY A 1 84 ? -15.948 13.828 -1.391 1.00 68.88 84 GLY A C 1
ATOM 639 O O . GLY A 1 84 ? -15.499 13.460 -0.309 1.00 68.88 84 GLY A O 1
ATOM 640 N N . LYS A 1 85 ? -17.216 14.246 -1.541 1.00 64.06 85 LYS A N 1
ATOM 641 C CA . LYS A 1 85 ? -18.225 14.367 -0.459 1.00 64.06 85 LYS A CA 1
ATOM 642 C C . LYS A 1 85 ? -19.378 13.356 -0.567 1.00 64.06 85 LYS A C 1
ATOM 644 O O . LYS A 1 85 ? -20.409 13.522 0.084 1.00 64.06 85 LYS A O 1
ATOM 649 N N . ALA A 1 86 ? -19.251 12.367 -1.453 1.00 58.88 86 ALA A N 1
ATOM 650 C CA . ALA A 1 86 ? -20.294 11.370 -1.681 1.00 58.88 86 ALA A CA 1
ATOM 651 C C . ALA A 1 86 ? -20.560 10.548 -0.406 1.00 58.88 86 ALA A C 1
ATO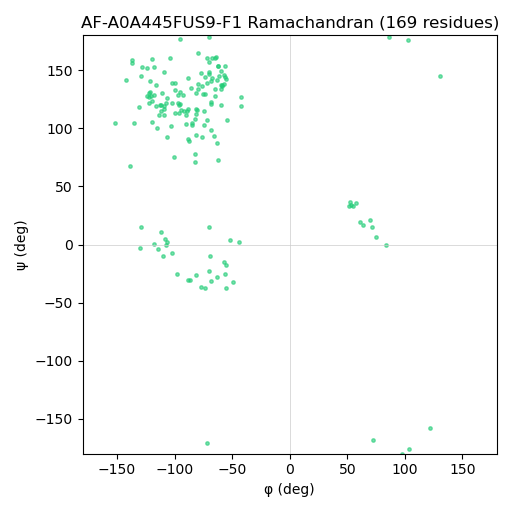M 653 O O . ALA A 1 86 ? -19.679 10.413 0.438 1.00 58.88 86 ALA A O 1
ATOM 654 N N . ARG A 1 87 ? -21.772 10.004 -0.265 1.00 59.22 87 ARG A N 1
ATOM 655 C CA . ARG A 1 87 ? -22.173 9.094 0.825 1.00 59.22 87 ARG A CA 1
ATOM 656 C C . ARG A 1 87 ? -22.361 7.681 0.256 1.00 59.22 87 ARG A C 1
ATOM 658 O O . ARG A 1 87 ? -22.770 7.563 -0.894 1.00 59.22 87 ARG A O 1
ATOM 665 N N . GLY A 1 88 ? -22.095 6.635 1.041 1.00 64.94 88 GLY A N 1
ATOM 666 C CA . GLY A 1 88 ? -22.257 5.227 0.628 1.00 64.94 88 GLY A CA 1
ATOM 667 C C . GLY A 1 88 ? -20.962 4.414 0.720 1.00 64.94 88 GLY A C 1
ATOM 668 O O . GLY A 1 88 ? -20.061 4.798 1.463 1.00 64.94 88 GLY A O 1
ATOM 669 N N . ASP A 1 89 ? -20.858 3.303 -0.024 1.00 68.56 89 ASP A N 1
ATOM 670 C CA . ASP A 1 89 ? -19.587 2.581 -0.177 1.00 68.56 89 ASP A CA 1
ATOM 671 C C . ASP A 1 89 ? -18.626 3.446 -0.990 1.00 68.56 89 ASP A C 1
ATOM 673 O O . ASP A 1 89 ? -18.715 3.553 -2.213 1.00 68.56 89 ASP A O 1
ATOM 677 N N . ARG A 1 90 ? -17.742 4.131 -0.277 1.00 66.38 90 ARG A N 1
ATOM 678 C CA . ARG A 1 90 ? -16.735 5.031 -0.841 1.00 66.38 90 ARG A CA 1
ATOM 679 C C . ARG A 1 90 ? -15.342 4.727 -0.309 1.00 66.38 90 ARG A C 1
ATOM 681 O O . ARG A 1 90 ? -14.449 5.562 -0.413 1.00 66.38 90 ARG A O 1
ATOM 688 N N . HIS A 1 91 ? -15.196 3.559 0.300 1.00 69.56 91 HIS A N 1
ATOM 689 C CA . HIS A 1 91 ? -14.096 3.288 1.199 1.00 69.56 91 HIS A CA 1
ATOM 690 C C . HIS A 1 91 ? -13.038 2.449 0.527 1.00 69.56 91 HIS A C 1
ATOM 692 O O . HIS A 1 91 ? -13.343 1.485 -0.185 1.00 69.56 91 HIS A O 1
ATOM 698 N N . LEU A 1 92 ? -11.796 2.821 0.800 1.00 83.81 92 LEU A N 1
ATOM 699 C CA . LEU A 1 92 ? -10.631 2.117 0.313 1.00 83.81 92 LEU A CA 1
ATOM 700 C C . LEU A 1 92 ? -10.639 0.657 0.780 1.00 83.81 92 LEU A C 1
ATOM 702 O O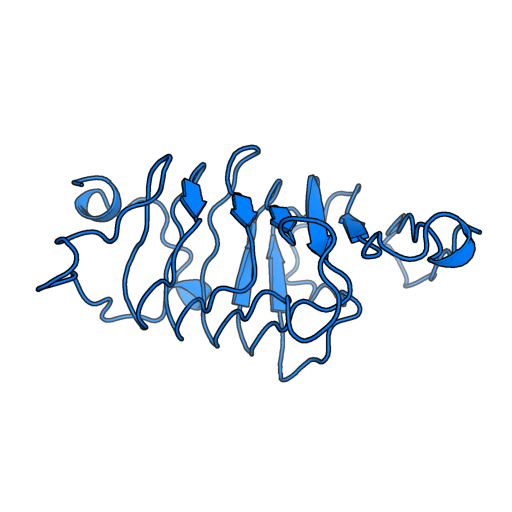 . LEU A 1 92 ? -10.945 0.373 1.938 1.00 83.81 92 LEU A O 1
ATOM 706 N N . LYS A 1 93 ? -10.285 -0.263 -0.121 1.00 88.94 93 LYS A N 1
ATOM 707 C CA . LYS A 1 93 ? -10.222 -1.702 0.160 1.00 88.94 93 LYS A CA 1
ATOM 708 C C . LYS A 1 93 ? -8.797 -2.193 -0.067 1.00 88.94 93 LYS A C 1
ATOM 710 O O . LYS A 1 93 ? -8.366 -2.322 -1.212 1.00 88.94 93 LYS A O 1
ATOM 715 N N . ILE A 1 94 ? -8.072 -2.461 1.013 1.00 90.06 94 ILE A N 1
ATOM 716 C CA . ILE A 1 94 ? -6.731 -3.046 0.990 1.00 90.06 94 ILE A CA 1
ATOM 717 C C . ILE A 1 94 ? -6.847 -4.554 1.207 1.00 90.06 94 ILE A C 1
ATOM 719 O O . ILE A 1 94 ? -7.365 -4.992 2.233 1.00 90.06 94 ILE A O 1
ATOM 723 N N . GLY A 1 95 ? -6.377 -5.330 0.234 1.00 90.75 95 GLY A N 1
ATOM 724 C CA . GLY A 1 95 ? -6.323 -6.786 0.297 1.00 90.75 95 GLY A CA 1
ATOM 725 C C . GLY A 1 95 ? -5.283 -7.327 1.279 1.00 90.75 95 GLY A C 1
ATOM 726 O O . GLY A 1 95 ? -4.524 -6.585 1.905 1.00 90.75 95 GLY A O 1
ATOM 727 N N . ASP A 1 96 ? -5.234 -8.647 1.385 1.00 90.44 96 ASP A N 1
ATOM 728 C CA . ASP A 1 96 ? -4.339 -9.354 2.296 1.00 90.44 96 ASP A CA 1
ATOM 729 C C . ASP A 1 96 ? -2.889 -9.306 1.794 1.00 90.44 96 ASP A C 1
ATOM 731 O O . ASP A 1 96 ? -2.628 -9.395 0.597 1.00 90.44 96 ASP A O 1
ATOM 735 N N . GLY A 1 97 ? -1.911 -9.201 2.695 1.00 88.94 97 GLY A N 1
ATOM 736 C CA . GLY A 1 97 ? -0.490 -9.316 2.346 1.00 88.94 97 GLY A CA 1
ATOM 737 C C . GLY A 1 97 ? 0.089 -8.133 1.558 1.00 88.94 97 GLY A C 1
ATOM 738 O O . GLY A 1 97 ? 1.166 -8.247 0.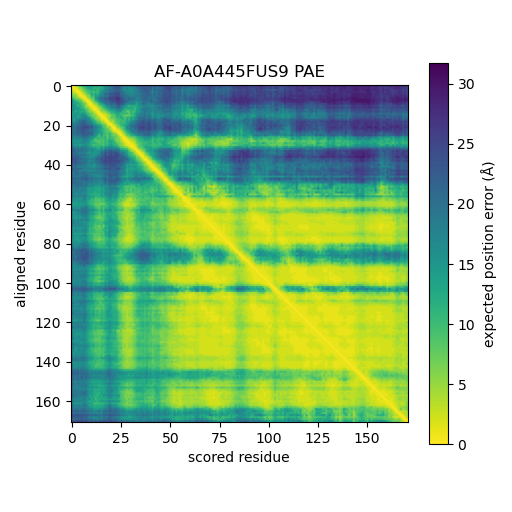965 1.00 88.94 97 GLY A O 1
ATOM 739 N N . VAL A 1 98 ? -0.621 -7.004 1.518 1.00 93.38 98 VAL A N 1
ATOM 740 C CA . VAL A 1 98 ? -0.191 -5.795 0.805 1.00 93.38 98 VAL A CA 1
ATOM 741 C C . VAL A 1 98 ? 0.977 -5.117 1.526 1.00 93.38 98 VAL A C 1
ATOM 743 O O . VAL A 1 98 ? 0.988 -5.001 2.753 1.00 93.38 98 VAL A O 1
ATOM 746 N N . LEU A 1 99 ? 1.951 -4.632 0.754 1.00 92.31 99 LEU A N 1
ATOM 747 C CA . LEU A 1 99 ? 3.014 -3.747 1.237 1.00 92.31 99 LEU A CA 1
ATOM 748 C C . LEU A 1 99 ? 2.773 -2.326 0.735 1.00 92.31 99 LEU A C 1
ATOM 750 O O . LEU A 1 99 ? 2.682 -2.109 -0.473 1.00 92.31 99 LEU A O 1
ATOM 754 N N . ILE A 1 100 ? 2.733 -1.359 1.647 1.00 92.25 100 ILE A N 1
ATOM 755 C CA . ILE A 1 100 ? 2.629 0.063 1.320 1.00 92.25 100 ILE A CA 1
ATOM 756 C C . ILE A 1 100 ? 3.916 0.765 1.740 1.00 92.25 100 ILE A C 1
ATOM 758 O O . ILE A 1 100 ? 4.213 0.879 2.930 1.00 92.25 100 ILE A O 1
ATOM 762 N N . GLY A 1 101 ? 4.686 1.206 0.743 1.00 89.38 101 GLY A N 1
ATOM 763 C CA . GLY A 1 101 ? 5.967 1.875 0.924 1.00 89.38 101 GLY A CA 1
ATOM 764 C C . GLY A 1 101 ? 5.875 3.222 1.654 1.00 89.38 101 GLY A C 1
ATOM 765 O O . GLY A 1 101 ? 4.808 3.833 1.724 1.00 89.38 101 GLY A O 1
ATOM 766 N N . PRO A 1 102 ? 7.005 3.706 2.191 1.00 83.50 102 PRO A N 1
ATOM 767 C CA . PRO A 1 102 ? 7.053 4.931 2.978 1.00 83.50 102 PRO A CA 1
ATOM 768 C C . PRO A 1 102 ? 6.865 6.176 2.108 1.00 83.50 102 PRO A C 1
ATOM 770 O O . PRO A 1 102 ? 7.138 6.158 0.906 1.00 83.50 102 PRO A O 1
ATOM 773 N N . GLY A 1 103 ? 6.491 7.284 2.743 1.00 75.62 103 GLY A N 1
ATOM 774 C CA . GLY A 1 103 ? 6.720 8.622 2.199 1.00 75.62 103 GLY A CA 1
ATOM 775 C C . GLY A 1 103 ? 5.490 9.517 2.208 1.00 75.62 103 GLY A C 1
ATOM 776 O O . GLY A 1 103 ? 4.385 9.071 1.940 1.00 75.62 103 GLY A O 1
ATOM 777 N N . THR A 1 104 ? 5.717 10.813 2.441 1.00 60.34 104 THR A N 1
ATOM 778 C CA . THR A 1 104 ? 4.702 11.889 2.526 1.00 60.34 104 THR A CA 1
ATOM 779 C C . THR A 1 104 ? 3.805 12.013 1.298 1.00 60.34 104 THR A C 1
ATOM 781 O O . THR A 1 104 ? 2.742 12.617 1.371 1.00 60.34 104 THR A O 1
ATOM 784 N N . TRP A 1 105 ? 4.223 11.440 0.170 1.00 66.69 105 TRP A N 1
ATOM 785 C CA . TRP A 1 105 ? 3.472 11.439 -1.080 1.00 66.69 105 TRP A CA 1
ATOM 786 C C . TRP A 1 105 ? 2.848 10.071 -1.413 1.00 66.69 105 TRP A C 1
ATOM 788 O O . TRP A 1 105 ? 2.230 9.925 -2.466 1.00 66.69 105 TRP A O 1
ATOM 798 N N . THR A 1 106 ? 3.009 9.063 -0.542 1.00 82.50 106 THR A N 1
ATOM 799 C CA . THR A 1 106 ? 2.335 7.768 -0.686 1.00 82.50 106 THR A CA 1
ATOM 800 C C . THR A 1 106 ? 0.878 7.918 -0.280 1.00 82.50 106 THR A C 1
ATOM 802 O O . THR A 1 106 ? 0.508 7.797 0.889 1.00 82.50 106 THR A O 1
ATOM 805 N N . CYS A 1 107 ? 0.048 8.196 -1.276 1.00 89.25 107 CYS A N 1
ATOM 806 C CA . CYS A 1 107 ? -1.363 8.486 -1.105 1.00 89.25 107 CYS A CA 1
ATOM 807 C C . CYS A 1 107 ? -2.178 7.495 -1.925 1.00 89.25 107 CYS A C 1
ATOM 809 O O . CYS A 1 107 ? -2.044 7.434 -3.146 1.00 89.25 107 CYS A O 1
ATOM 811 N N . ILE A 1 108 ? -3.055 6.751 -1.263 1.00 90.56 108 ILE A N 1
ATOM 812 C CA . ILE A 1 108 ? -4.038 5.885 -1.903 1.00 90.56 108 ILE A CA 1
ATOM 813 C C . ILE A 1 108 ? -5.395 6.533 -1.683 1.00 90.56 108 ILE A C 1
ATOM 815 O O . ILE A 1 108 ? -5.853 6.642 -0.544 1.00 90.56 108 ILE A O 1
ATOM 819 N N . LEU A 1 109 ? -5.989 7.027 -2.770 1.00 89.94 109 LEU A N 1
ATOM 820 C CA . LEU A 1 109 ? -7.158 7.895 -2.701 1.00 89.94 109 LEU A CA 1
ATOM 821 C C . LEU A 1 109 ? -8.354 7.303 -3.450 1.00 89.94 109 LEU A C 1
ATOM 823 O O . LEU A 1 109 ? -8.254 6.942 -4.623 1.00 89.94 109 LEU A O 1
ATOM 827 N N . GLY A 1 110 ? -9.506 7.297 -2.779 1.00 86.75 110 GLY A N 1
ATOM 828 C CA . GLY A 1 110 ? -10.813 6.982 -3.353 1.00 86.75 110 GLY A CA 1
ATOM 829 C C . GLY A 1 110 ? -11.333 5.584 -3.018 1.00 86.75 110 GLY A C 1
ATOM 830 O O . GLY A 1 110 ? -10.725 4.827 -2.264 1.00 86.75 110 GLY A O 1
ATOM 831 N N . ASN A 1 111 ? -12.482 5.235 -3.604 1.00 87.69 111 ASN A N 1
ATOM 832 C CA . ASN A 1 111 ? -13.070 3.899 -3.483 1.00 87.69 111 ASN A CA 1
ATOM 833 C C . ASN A 1 111 ? -12.426 2.936 -4.485 1.00 87.69 111 ASN A C 1
ATOM 835 O O . ASN A 1 111 ? -13.034 2.578 -5.493 1.00 87.69 111 ASN A O 1
ATOM 839 N N . ILE A 1 112 ? -11.169 2.579 -4.241 1.00 90.81 112 ILE A N 1
ATOM 840 C CA . ILE A 1 112 ? -10.419 1.652 -5.089 1.00 90.81 112 ILE A CA 1
ATOM 841 C C . ILE A 1 112 ? -10.018 0.405 -4.310 1.00 90.81 112 ILE A C 1
ATOM 843 O O . ILE A 1 112 ? -9.847 0.427 -3.088 1.00 90.81 112 ILE A O 1
ATOM 847 N N . LYS A 1 113 ? -9.853 -0.699 -5.036 1.00 92.81 113 LYS A N 1
ATOM 848 C CA . LYS A 1 113 ? -9.325 -1.942 -4.491 1.00 92.81 113 LYS A CA 1
ATOM 849 C C . LYS A 1 113 ? -7.829 -2.067 -4.767 1.00 92.81 113 LYS A C 1
ATOM 851 O O . LYS A 1 113 ? -7.382 -1.969 -5.910 1.00 92.81 113 LYS A O 1
ATOM 856 N N . ILE A 1 114 ? -7.066 -2.345 -3.718 1.00 95.62 114 ILE A N 1
ATOM 857 C CA . ILE A 1 114 ? -5.687 -2.821 -3.800 1.00 95.62 114 ILE A CA 1
ATOM 858 C C . ILE A 1 114 ? -5.731 -4.331 -3.598 1.00 95.62 114 ILE A C 1
ATOM 860 O O . ILE A 1 114 ? -6.146 -4.806 -2.544 1.00 95.62 114 ILE A O 1
ATOM 864 N N . GLY A 1 115 ? -5.389 -5.086 -4.638 1.00 95.62 115 GLY A N 1
ATOM 865 C CA . GLY A 1 115 ? -5.478 -6.540 -4.633 1.00 95.62 115 GLY A CA 1
ATOM 866 C C . GLY A 1 115 ? -4.496 -7.208 -3.673 1.00 95.62 115 GLY A C 1
ATOM 867 O O . GLY A 1 115 ? -3.477 -6.632 -3.297 1.00 95.62 115 GLY A O 1
ATOM 868 N N . ASP A 1 116 ? -4.790 -8.457 -3.324 1.00 95.19 116 ASP A N 1
ATOM 869 C CA . ASP A 1 116 ? -3.985 -9.230 -2.377 1.00 95.19 116 ASP A CA 1
ATOM 870 C C . ASP A 1 116 ? -2.533 -9.370 -2.853 1.00 95.19 116 ASP A C 1
ATOM 872 O O . ASP A 1 116 ? -2.252 -9.613 -4.033 1.00 95.19 116 ASP A O 1
ATOM 876 N N . GLY A 1 117 ? -1.592 -9.190 -1.932 1.00 93.88 117 GLY A N 1
ATOM 877 C CA . GLY A 1 117 ? -0.160 -9.249 -2.188 1.00 93.88 117 GLY A CA 1
ATOM 878 C C . GLY A 1 117 ? 0.359 -8.180 -3.142 1.00 93.88 117 GLY A C 1
ATOM 879 O O . GLY A 1 117 ? 1.437 -8.357 -3.704 1.00 93.88 117 GLY A O 1
ATOM 880 N N . ALA A 1 118 ? -0.394 -7.106 -3.389 1.00 96.38 118 ALA A N 1
ATOM 881 C CA . ALA A 1 118 ? 0.110 -5.974 -4.151 1.00 96.38 118 ALA A CA 1
ATOM 882 C C . ALA A 1 118 ? 1.179 -5.198 -3.365 1.00 96.3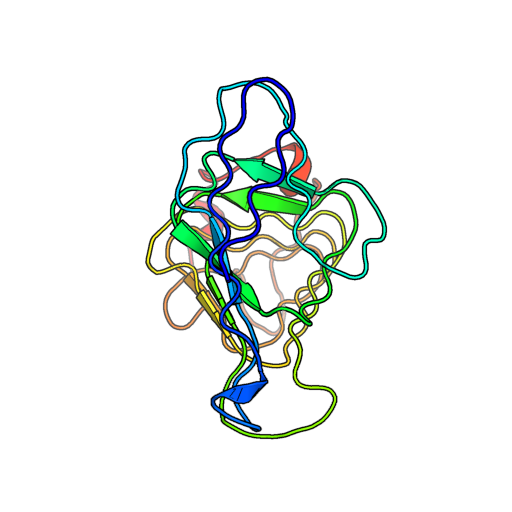8 118 ALA A C 1
ATOM 884 O O . ALA A 1 118 ? 1.232 -5.217 -2.133 1.00 96.38 118 ALA A O 1
ATOM 885 N N . LYS A 1 119 ? 2.025 -4.480 -4.100 1.00 94.81 119 LYS A N 1
ATOM 886 C CA . LYS A 1 119 ? 3.062 -3.608 -3.554 1.00 94.81 119 LYS A CA 1
ATOM 887 C C . LYS A 1 119 ? 2.865 -2.192 -4.073 1.00 94.81 119 LYS A C 1
ATOM 889 O O . LYS A 1 119 ? 2.799 -1.976 -5.280 1.00 94.81 119 LYS A O 1
ATOM 894 N N . ILE A 1 120 ? 2.797 -1.229 -3.165 1.00 95.12 120 ILE A N 1
ATOM 895 C CA . ILE A 1 120 ? 2.787 0.196 -3.493 1.00 95.12 120 ILE A CA 1
ATOM 896 C C . ILE A 1 120 ? 4.180 0.748 -3.218 1.00 95.12 120 ILE A C 1
ATOM 898 O O . ILE A 1 120 ? 4.683 0.640 -2.097 1.00 95.12 120 ILE A O 1
ATOM 902 N N . GLY A 1 121 ? 4.813 1.309 -4.247 1.00 92.62 121 GLY A N 1
ATOM 903 C CA . GLY A 1 121 ? 6.137 1.911 -4.127 1.00 92.62 121 GLY A CA 1
ATOM 904 C C . GLY A 1 121 ? 6.141 3.134 -3.217 1.00 92.62 121 GLY A C 1
ATOM 905 O O . GLY A 1 121 ? 5.109 3.766 -2.979 1.00 92.62 121 GLY A O 1
ATOM 906 N N . ALA A 1 122 ? 7.330 3.494 -2.740 1.00 91.19 122 ALA A N 1
ATOM 907 C CA . ALA A 1 122 ? 7.514 4.721 -1.977 1.00 91.19 122 ALA A CA 1
ATOM 908 C C . ALA A 1 122 ? 7.057 5.952 -2.787 1.00 91.19 122 ALA A C 1
ATOM 910 O O . ALA A 1 122 ? 7.192 5.985 -4.012 1.00 91.19 122 ALA A O 1
ATOM 911 N N . CYS A 1 123 ? 6.515 6.961 -2.104 1.00 90.94 123 CYS A N 1
ATOM 912 C CA . CYS A 1 123 ? 6.075 8.240 -2.675 1.00 90.94 123 CYS A CA 1
ATOM 913 C C . CYS A 1 123 ? 5.099 8.139 -3.873 1.00 90.94 123 CYS A C 1
ATOM 915 O O . CYS A 1 123 ? 5.154 8.965 -4.786 1.00 90.94 123 CYS A O 1
ATOM 917 N N . SER A 1 124 ? 4.210 7.139 -3.891 1.00 92.88 124 SER A N 1
ATOM 918 C CA . SER A 1 124 ? 3.300 6.886 -5.024 1.00 92.88 124 SER A CA 1
ATOM 919 C C . SER A 1 124 ? 1.878 7.423 -4.813 1.00 92.88 124 SER A C 1
ATOM 921 O O . SER A 1 124 ? 1.296 7.236 -3.749 1.00 92.88 124 SER A O 1
ATOM 923 N N . VAL A 1 125 ? 1.266 8.009 -5.853 1.00 94.31 125 VAL A N 1
ATOM 924 C CA . VAL A 1 125 ? -0.137 8.482 -5.815 1.00 94.31 125 VAL A CA 1
ATOM 925 C C . VAL A 1 125 ? -1.045 7.514 -6.557 1.00 94.31 125 VAL A C 1
ATOM 927 O O . VAL A 1 125 ? -1.120 7.521 -7.787 1.00 94.31 125 VAL A O 1
ATOM 930 N N . VAL A 1 126 ? -1.763 6.682 -5.813 1.00 94.56 126 VAL A N 1
ATOM 931 C CA . VAL A 1 126 ? -2.619 5.624 -6.345 1.00 94.56 126 VAL A CA 1
ATOM 932 C C . VAL A 1 126 ? -4.061 6.116 -6.428 1.00 94.56 126 VAL A C 1
ATOM 934 O O . VAL A 1 126 ? -4.714 6.357 -5.416 1.00 94.56 126 VAL A O 1
ATOM 937 N N . LEU A 1 127 ? -4.549 6.254 -7.663 1.00 93.19 127 LEU A N 1
ATOM 938 C CA . LEU A 1 127 ? -5.901 6.741 -7.986 1.00 93.19 127 LEU A CA 1
ATOM 939 C C . LEU A 1 127 ? -6.757 5.693 -8.717 1.00 93.19 127 LEU A C 1
ATOM 941 O O . LEU A 1 127 ? -7.876 5.981 -9.134 1.00 93.19 127 LEU A O 1
ATOM 945 N N . LYS A 1 128 ? -6.205 4.501 -8.962 1.00 93.19 128 LYS A N 1
ATOM 946 C CA . LYS A 1 128 ? 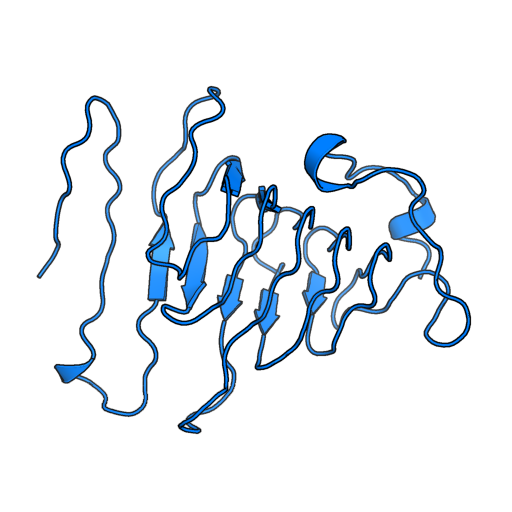-6.844 3.403 -9.697 1.00 93.19 128 LYS A CA 1
ATOM 947 C C . LYS A 1 128 ? -6.575 2.090 -8.983 1.00 93.19 128 LYS A C 1
ATOM 949 O O . LYS A 1 128 ? -5.581 1.974 -8.271 1.00 93.19 128 LYS A O 1
ATOM 954 N N . GLU A 1 129 ? -7.447 1.115 -9.212 1.00 94.81 129 GLU A N 1
ATOM 955 C CA . GLU A 1 129 ? -7.275 -0.229 -8.666 1.00 94.81 129 GLU A CA 1
ATOM 956 C C . GLU A 1 129 ? -5.925 -0.834 -9.060 1.00 94.81 129 GLU A C 1
ATOM 958 O O . GLU A 1 129 ? -5.448 -0.661 -10.187 1.00 94.81 129 GLU A O 1
ATOM 963 N N . VAL A 1 130 ? -5.331 -1.564 -8.119 1.00 95.69 130 VAL A N 1
ATOM 964 C CA . VAL A 1 130 ? -4.057 -2.259 -8.308 1.00 95.69 130 VAL A CA 1
ATOM 965 C C . VAL A 1 130 ? -4.330 -3.761 -8.292 1.00 95.69 130 VAL A C 1
ATOM 967 O O . VAL A 1 130 ? -4.843 -4.267 -7.290 1.00 95.69 130 VAL A O 1
ATOM 970 N N . PRO A 1 131 ? -4.017 -4.498 -9.372 1.00 95.94 131 PRO A N 1
ATOM 971 C CA . PRO A 1 131 ? -4.265 -5.932 -9.421 1.00 95.94 131 PRO A CA 1
ATOM 972 C C . PRO A 1 131 ? -3.477 -6.712 -8.353 1.00 95.94 131 PRO A C 1
ATOM 974 O O . PRO A 1 131 ? -2.373 -6.303 -7.976 1.00 95.94 131 PRO A O 1
ATOM 977 N N . PRO A 1 132 ? -3.972 -7.886 -7.919 1.00 96.56 132 PRO A N 1
ATOM 978 C CA . PRO A 1 132 ? -3.263 -8.738 -6.969 1.00 96.56 132 PRO A CA 1
ATOM 979 C C . PRO A 1 132 ? -1.858 -9.111 -7.444 1.00 96.56 132 PRO A C 1
ATOM 981 O O . PRO A 1 132 ? -1.646 -9.372 -8.637 1.00 96.56 132 PRO A O 1
ATOM 984 N N . ARG A 1 133 ? -0.921 -9.195 -6.496 1.00 94.75 133 ARG A N 1
ATOM 985 C CA . ARG A 1 133 ? 0.485 -9.572 -6.709 1.00 94.75 133 ARG A CA 1
ATOM 986 C C . ARG A 1 133 ? 1.206 -8.722 -7.756 1.00 94.75 133 ARG A C 1
ATOM 988 O O . ARG A 1 133 ? 2.042 -9.248 -8.480 1.00 94.75 133 ARG A O 1
ATOM 995 N N . THR A 1 134 ? 0.861 -7.443 -7.885 1.00 94.75 134 THR A N 1
ATOM 996 C CA . THR A 1 134 ? 1.550 -6.505 -8.788 1.00 94.75 134 THR A CA 1
ATOM 997 C C . THR A 1 134 ? 2.158 -5.347 -8.013 1.00 94.75 134 THR A C 1
ATOM 999 O O . THR A 1 134 ? 1.737 -5.061 -6.890 1.00 94.75 134 THR A O 1
ATOM 1002 N N . THR A 1 135 ? 3.136 -4.678 -8.619 1.00 94.44 135 THR A N 1
ATOM 1003 C CA . THR A 1 135 ? 3.703 -3.441 -8.083 1.00 94.44 135 THR A CA 1
ATOM 1004 C C . THR A 1 135 ? 3.097 -2.230 -8.789 1.00 94.44 135 THR A C 1
ATOM 1006 O O . THR A 1 135 ? 3.050 -2.199 -10.018 1.00 94.44 135 THR A O 1
ATOM 1009 N N . ALA A 1 136 ? 2.675 -1.216 -8.031 1.00 94.25 136 ALA A N 1
ATOM 1010 C CA . ALA A 1 136 ? 2.299 0.094 -8.554 1.00 94.25 136 ALA A CA 1
ATOM 1011 C C . ALA A 1 136 ? 3.210 1.188 -7.985 1.00 94.25 136 ALA A C 1
ATOM 1013 O O . ALA A 1 136 ? 3.360 1.294 -6.766 1.00 94.25 136 ALA A O 1
ATOM 1014 N N . VAL A 1 137 ? 3.790 2.015 -8.860 1.00 93.31 137 VAL A N 1
ATOM 1015 C CA . VAL A 1 137 ? 4.708 3.101 -8.476 1.00 93.31 137 VAL A CA 1
ATOM 1016 C C . VAL A 1 137 ? 4.432 4.395 -9.238 1.00 93.31 137 VAL A C 1
ATOM 1018 O O . VAL A 1 137 ? 3.855 4.372 -10.326 1.00 93.31 137 VAL A O 1
ATOM 1021 N N . GLY A 1 138 ? 4.886 5.523 -8.690 1.00 90.62 138 GLY A N 1
ATOM 1022 C CA . GLY A 1 138 ? 4.907 6.825 -9.361 1.00 90.62 138 GLY A CA 1
ATOM 1023 C C . GLY A 1 138 ? 3.731 7.740 -9.013 1.00 90.62 138 GLY A C 1
ATOM 1024 O O . GLY A 1 138 ? 2.845 7.402 -8.226 1.00 90.62 138 GLY A O 1
ATOM 1025 N N . ASN A 1 139 ? 3.722 8.932 -9.609 1.00 91.81 139 ASN A N 1
ATOM 1026 C CA . ASN A 1 139 ? 2.707 9.962 -9.391 1.00 91.81 139 ASN A CA 1
ATOM 1027 C C . ASN A 1 139 ? 2.264 10.580 -10.738 1.00 91.81 139 ASN A C 1
ATOM 1029 O O . ASN A 1 139 ? 3.010 11.387 -11.292 1.00 91.81 139 ASN A O 1
ATOM 1033 N N . PRO A 1 140 ? 1.074 10.239 -11.277 1.00 92.69 140 PRO A N 1
ATOM 1034 C CA . PRO A 1 140 ? 0.140 9.223 -10.786 1.00 92.69 140 PRO A CA 1
ATOM 1035 C C . PRO A 1 140 ? 0.679 7.802 -10.986 1.00 92.69 140 PRO A C 1
ATOM 1037 O O . PRO A 1 140 ? 1.318 7.515 -11.999 1.00 92.69 140 PRO A O 1
ATOM 1040 N N . ALA A 1 141 ? 0.351 6.900 -10.064 1.00 93.56 141 ALA A N 1
ATOM 1041 C CA . ALA A 1 141 ? 0.879 5.546 -10.055 1.00 93.56 141 ALA A CA 1
ATOM 1042 C C . ALA A 1 141 ? 0.500 4.755 -11.317 1.00 93.56 141 ALA A C 1
ATOM 1044 O O . ALA A 1 141 ? -0.588 4.906 -11.897 1.00 93.56 141 ALA A O 1
ATOM 1045 N N . ARG A 1 142 ? 1.422 3.899 -11.746 1.00 92.88 142 ARG A N 1
ATOM 1046 C CA . ARG A 1 142 ? 1.268 2.945 -12.845 1.00 92.88 142 ARG A CA 1
ATOM 1047 C C . ARG A 1 142 ? 1.687 1.568 -12.361 1.00 92.88 142 ARG A C 1
ATOM 1049 O O . ARG A 1 142 ? 2.593 1.448 -11.542 1.00 92.88 142 ARG A O 1
ATOM 1056 N N . VAL A 1 143 ? 1.008 0.543 -12.867 1.00 93.12 143 VAL A N 1
ATOM 1057 C CA . VAL A 1 143 ? 1.409 -0.842 -12.619 1.00 93.12 143 VAL A CA 1
ATOM 1058 C C . VAL A 1 143 ? 2.656 -1.135 -13.445 1.00 93.12 143 VAL A C 1
ATOM 1060 O O . VAL A 1 143 ? 2.684 -0.868 -14.648 1.00 93.12 143 VAL A O 1
ATOM 1063 N N . VAL A 1 144 ? 3.677 -1.670 -12.790 1.00 89.75 144 VAL A N 1
ATOM 1064 C CA . VAL A 1 144 ? 4.946 -2.059 -13.406 1.00 89.75 144 VAL A CA 1
ATOM 1065 C C . VAL A 1 144 ? 4.706 -3.196 -14.404 1.00 89.75 144 VAL A C 1
ATOM 1067 O O . VAL A 1 144 ? 3.998 -4.161 -14.103 1.00 89.75 144 VAL A O 1
ATOM 1070 N N . GLY A 1 145 ? 5.280 -3.086 -15.605 1.00 85.12 145 GLY A N 1
ATOM 1071 C CA . GLY A 1 145 ? 4.984 -3.982 -16.735 1.00 85.12 145 GLY A CA 1
ATOM 1072 C C . GLY A 1 145 ? 3.733 -3.598 -17.536 1.00 85.12 145 GLY A C 1
ATOM 1073 O O . GLY A 1 145 ? 3.415 -4.236 -18.537 1.00 85.12 145 GLY A O 1
ATOM 1074 N N . GLY A 1 146 ? 3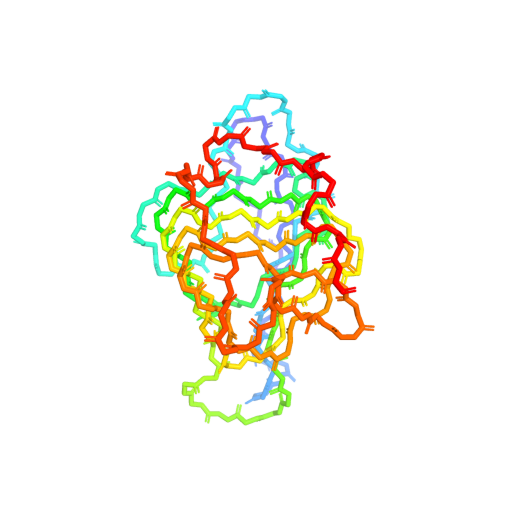.036 -2.530 -17.141 1.00 84.12 146 GLY A N 1
ATOM 1075 C CA . GLY A 1 146 ? 1.864 -2.022 -17.843 1.00 84.12 146 GLY A CA 1
ATOM 1076 C C . GLY A 1 146 ? 0.556 -2.697 -17.427 1.00 84.12 146 GLY A C 1
ATOM 1077 O O . GLY A 1 146 ? 0.505 -3.575 -16.569 1.00 84.12 146 GLY A O 1
ATOM 1078 N N . LYS A 1 147 ? -0.545 -2.231 -18.026 1.00 78.31 147 LYS A N 1
ATOM 1079 C CA . LYS A 1 147 ? -1.902 -2.680 -17.676 1.00 78.31 147 LYS A CA 1
ATOM 1080 C C . LYS A 1 147 ? -2.202 -4.092 -18.188 1.00 78.31 147 LYS A C 1
ATOM 1082 O O . LYS A 1 147 ? -2.880 -4.845 -17.494 1.00 78.31 147 LYS A O 1
ATOM 1087 N N . ASP A 1 148 ? -1.710 -4.422 -19.380 1.00 83.00 148 ASP A N 1
ATOM 1088 C CA . ASP A 1 148 ? -2.104 -5.640 -20.096 1.00 83.00 148 ASP A CA 1
ATOM 1089 C C . ASP A 1 148 ? -1.269 -6.861 -19.687 1.00 83.00 148 ASP A C 1
ATOM 1091 O O . ASP A 1 148 ? -1.783 -7.976 -19.677 1.00 83.00 148 ASP A O 1
ATOM 1095 N N . ASN A 1 149 ? -0.006 -6.656 -19.293 1.00 84.31 149 ASN A N 1
ATOM 1096 C CA . ASN A 1 149 ? 0.880 -7.725 -18.833 1.00 84.31 149 ASN A CA 1
ATOM 1097 C C . ASN A 1 149 ? 1.724 -7.297 -17.615 1.00 84.31 149 ASN A C 1
ATOM 1099 O O . ASN A 1 149 ? 2.943 -7.139 -17.721 1.00 84.31 149 ASN A O 1
ATOM 1103 N N . PRO A 1 150 ? 1.089 -7.072 -16.452 1.00 84.56 150 PRO A N 1
ATOM 1104 C CA . PRO A 1 150 ? 1.789 -6.592 -15.272 1.00 84.56 150 PRO A CA 1
ATOM 1105 C C . PRO A 1 150 ? 2.755 -7.645 -14.724 1.00 84.56 150 PRO A C 1
ATOM 1107 O O . PRO A 1 150 ? 2.431 -8.836 -14.671 1.00 84.56 150 PRO A O 1
ATOM 1110 N N . ILE A 1 151 ? 3.912 -7.199 -14.232 1.00 85.88 151 ILE A N 1
ATOM 1111 C CA . ILE A 1 151 ? 4.872 -8.091 -13.572 1.00 85.88 151 ILE A CA 1
ATOM 1112 C C . ILE A 1 151 ? 4.242 -8.630 -12.283 1.00 85.88 151 ILE A C 1
ATOM 1114 O O . ILE A 1 151 ? 3.744 -7.870 -11.445 1.00 85.88 151 ILE A O 1
ATOM 1118 N N . LYS A 1 152 ? 4.257 -9.960 -12.132 1.00 90.25 152 LYS A N 1
ATOM 1119 C CA . LYS A 1 152 ? 3.712 -10.652 -10.962 1.00 90.25 152 LYS A CA 1
ATOM 1120 C C . LYS A 1 152 ? 4.800 -10.947 -9.940 1.00 90.25 152 LYS A C 1
ATOM 1122 O O . LYS A 1 152 ? 5.840 -11.503 -10.276 1.00 90.25 152 LYS A O 1
ATOM 1127 N N . LEU A 1 153 ? 4.518 -10.611 -8.687 1.00 88.69 153 LEU A N 1
ATOM 1128 C CA . LEU A 1 153 ? 5.376 -10.901 -7.546 1.00 88.69 153 LEU A CA 1
ATOM 1129 C C . LEU A 1 153 ? 5.268 -12.385 -7.173 1.00 88.69 153 LEU A C 1
ATOM 1131 O O . LEU A 1 153 ? 4.172 -12.928 -7.007 1.00 88.69 153 LEU A O 1
ATOM 1135 N N . ASP A 1 154 ? 6.416 -13.037 -7.033 1.00 88.12 154 ASP A N 1
ATOM 1136 C CA . ASP A 1 154 ? 6.566 -14.437 -6.632 1.00 88.12 154 ASP A CA 1
ATOM 1137 C C . ASP A 1 154 ? 6.375 -14.618 -5.119 1.00 88.12 154 ASP A C 1
ATOM 1139 O O . ASP A 1 154 ? 5.748 -15.583 -4.674 1.00 88.12 154 ASP A O 1
ATOM 1143 N N . LYS A 1 155 ? 6.849 -13.647 -4.336 1.00 88.94 155 LYS A N 1
ATOM 1144 C CA . LYS A 1 155 ? 6.760 -13.592 -2.875 1.00 88.94 155 LYS A CA 1
ATOM 1145 C C . LYS A 1 155 ? 5.689 -12.607 -2.424 1.00 88.94 155 LYS A C 1
ATOM 1147 O O . LYS A 1 155 ? 5.236 -11.747 -3.174 1.00 88.94 155 LYS A O 1
ATOM 1152 N N . MET A 1 156 ? 5.252 -12.765 -1.179 1.00 89.06 156 MET A N 1
ATOM 1153 C CA . MET A 1 156 ? 4.303 -11.845 -0.559 1.00 89.06 156 MET A CA 1
ATOM 1154 C C . MET A 1 156 ? 5.060 -10.614 -0.038 1.00 89.06 156 MET A C 1
ATOM 1156 O O . MET A 1 156 ? 5.897 -10.766 0.859 1.00 89.06 156 MET A O 1
ATOM 1160 N N . PRO A 1 157 ? 4.793 -9.411 -0.571 1.00 89.31 157 PRO A N 1
ATOM 1161 C CA . PRO A 1 157 ? 5.652 -8.261 -0.328 1.00 89.31 157 PRO A CA 1
ATOM 1162 C C . PRO A 1 157 ? 5.600 -7.782 1.128 1.00 89.31 157 PRO A C 1
ATOM 1164 O O . PRO A 1 157 ? 6.615 -7.323 1.649 1.00 89.31 157 PRO A O 1
ATOM 1167 N N . SER A 1 158 ? 4.464 -7.939 1.820 1.00 84.62 158 SER A N 1
ATOM 1168 C CA . SER A 1 158 ? 4.331 -7.513 3.218 1.00 84.62 158 SER A CA 1
ATOM 1169 C C . SER A 1 158 ? 5.261 -8.245 4.188 1.00 84.62 158 SER A C 1
ATOM 1171 O O . SER A 1 158 ? 5.646 -7.666 5.203 1.00 84.62 158 SER A O 1
ATOM 1173 N N . PHE A 1 159 ? 5.655 -9.486 3.881 1.00 85.38 159 PHE A N 1
ATOM 1174 C CA . PHE A 1 159 ? 6.590 -10.258 4.703 1.00 85.38 159 PHE A CA 1
ATOM 1175 C C . PHE A 1 159 ? 8.049 -10.019 4.320 1.00 85.38 159 PHE A C 1
ATOM 1177 O O . PHE A 1 159 ? 8.925 -10.113 5.177 1.00 85.38 159 PHE A O 1
ATOM 1184 N N . THR A 1 160 ? 8.324 -9.731 3.045 1.00 87.25 160 THR A N 1
ATOM 1185 C CA . THR A 1 160 ? 9.694 -9.508 2.569 1.00 87.25 160 THR A CA 1
ATOM 1186 C C . THR A 1 160 ? 10.197 -8.099 2.855 1.00 87.25 160 THR A C 1
ATOM 1188 O O . THR A 1 160 ? 11.405 -7.922 2.956 1.00 87.25 160 THR A O 1
ATOM 1191 N N . MET A 1 161 ? 9.298 -7.110 2.978 1.00 85.00 161 MET A N 1
ATOM 1192 C CA . MET A 1 161 ? 9.642 -5.689 3.175 1.00 85.00 161 MET A CA 1
ATOM 1193 C C . MET A 1 161 ? 10.654 -5.172 2.137 1.00 85.00 161 MET A C 1
ATOM 1195 O O . MET A 1 161 ? 11.510 -4.339 2.428 1.00 85.00 161 MET A O 1
ATOM 1199 N N . ASP A 1 162 ? 10.567 -5.700 0.915 1.00 88.56 162 ASP A N 1
ATOM 1200 C CA . ASP A 1 162 ? 11.455 -5.321 -0.176 1.00 88.56 162 ASP A CA 1
ATOM 1201 C C . ASP A 1 162 ? 10.972 -4.010 -0.801 1.00 88.56 162 ASP A C 1
ATOM 1203 O O . ASP A 1 162 ? 9.880 -3.932 -1.372 1.00 88.56 162 ASP A O 1
ATOM 1207 N N . HIS A 1 163 ? 11.813 -2.988 -0.676 1.00 83.81 163 HIS A N 1
ATOM 1208 C CA . HIS A 1 163 ? 11.608 -1.656 -1.236 1.00 83.81 163 HIS A CA 1
ATOM 1209 C C . HIS A 1 163 ? 12.638 -1.301 -2.319 1.00 83.81 163 HIS A C 1
ATOM 1211 O O . HIS A 1 163 ? 12.558 -0.206 -2.879 1.00 83.81 163 HIS A O 1
ATOM 1217 N N . THR A 1 164 ? 13.623 -2.171 -2.575 1.00 78.75 164 THR A N 1
ATOM 1218 C CA . THR A 1 164 ? 14.851 -1.834 -3.316 1.00 78.75 164 THR A CA 1
ATOM 1219 C C . THR A 1 164 ? 14.937 -2.482 -4.690 1.00 78.75 164 THR A C 1
ATOM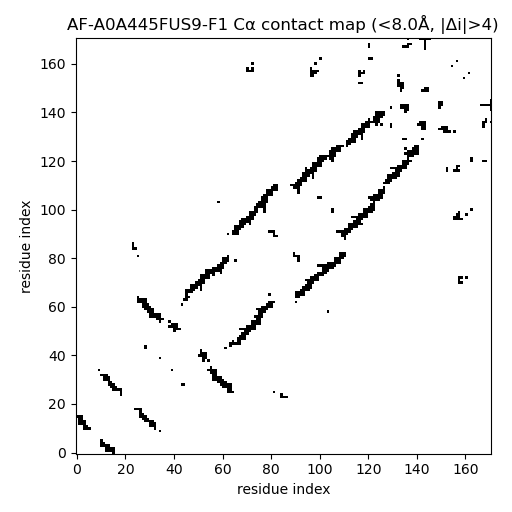 1221 O O . THR A 1 164 ? 15.816 -2.115 -5.470 1.00 78.75 164 THR A O 1
ATOM 1224 N N . SER A 1 165 ? 14.039 -3.415 -5.012 1.00 76.44 165 SER A N 1
ATOM 1225 C CA . SER A 1 165 ? 13.972 -4.037 -6.334 1.00 76.44 165 SER A CA 1
ATOM 1226 C C . SER A 1 165 ? 13.847 -2.986 -7.444 1.00 76.44 165 SER A C 1
ATOM 1228 O O . SER A 1 165 ? 12.807 -2.366 -7.640 1.00 76.44 165 SER A O 1
ATOM 1230 N N . TRP A 1 166 ? 14.932 -2.790 -8.203 1.00 60.84 166 TRP A N 1
ATOM 1231 C CA . TRP A 1 166 ? 15.010 -1.790 -9.277 1.00 60.84 166 TRP A CA 1
ATOM 1232 C C . TRP A 1 166 ? 13.895 -1.962 -10.312 1.00 60.84 166 TRP A C 1
ATOM 1234 O O . TRP A 1 166 ? 13.350 -0.980 -10.814 1.00 60.84 166 TRP A O 1
ATOM 1244 N N . SER A 1 167 ? 13.536 -3.213 -10.619 1.00 66.50 167 SER A N 1
ATOM 1245 C CA . SER A 1 167 ? 12.461 -3.549 -11.557 1.00 66.50 167 SER A CA 1
ATOM 1246 C C . SER A 1 167 ? 11.125 -2.913 -11.183 1.00 66.50 167 SER A C 1
ATOM 1248 O O . SER A 1 167 ? 10.325 -2.662 -12.075 1.00 66.50 167 SER A O 1
ATOM 1250 N N . ASP A 1 168 ? 10.897 -2.590 -9.908 1.00 65.25 168 ASP A N 1
ATOM 1251 C CA . ASP A 1 168 ? 9.682 -1.914 -9.459 1.00 65.25 168 ASP A CA 1
ATOM 1252 C C . ASP A 1 168 ? 9.592 -0.455 -9.906 1.00 65.25 168 ASP A C 1
ATOM 1254 O O . ASP A 1 168 ? 8.498 0.089 -9.948 1.00 65.25 168 ASP A O 1
ATOM 1258 N N . TYR A 1 169 ? 10.717 0.191 -10.212 1.00 66.88 169 TYR A N 1
ATOM 1259 C CA . TYR A 1 169 ? 10.768 1.605 -10.597 1.00 66.88 169 TYR A CA 1
ATOM 1260 C C . TYR A 1 169 ? 11.057 1.802 -12.089 1.00 66.88 169 TYR A C 1
ATOM 1262 O O . TYR A 1 169 ? 11.082 2.934 -12.569 1.00 66.88 169 TYR A O 1
ATOM 1270 N N . ALA A 1 170 ? 11.235 0.705 -12.829 1.00 67.25 170 ALA A N 1
ATOM 1271 C CA . ALA A 1 170 ? 11.284 0.694 -14.284 1.00 67.25 170 ALA A CA 1
ATOM 1272 C C . ALA A 1 170 ? 9.848 0.674 -14.840 1.00 67.25 170 ALA A C 1
ATOM 1274 O O . ALA A 1 170 ? 9.316 -0.376 -15.204 1.00 67.25 170 ALA A O 1
ATOM 1275 N N . ILE A 1 171 ? 9.203 1.842 -14.818 1.00 60.56 171 ILE A N 1
ATOM 1276 C CA . ILE A 1 171 ? 7.872 2.104 -15.396 1.00 60.56 171 ILE A CA 1
ATOM 1277 C C . ILE A 1 171 ? 7.958 2.686 -16.801 1.00 60.56 171 ILE A C 1
ATOM 1279 O O . ILE A 1 171 ? 8.902 3.464 -17.064 1.00 60.56 171 ILE A O 1
#

Radius of gyration: 15.76 Å; Cα contacts (8 Å, |Δi|>4): 470; chains: 1; bounding box: 37×34×49 Å

Mean predicted aligned error: 10.52 Å

pLDDT: mean 70.97, std 21.68, range [22.95, 96.56]

Secondary structure (DSSP, 8-state):
------BTTB--------GGG-TTPPPEEEE-S---SS--B---SS--SS-EEESS-TTEEEETT-EE-TTEEE-TT-EEE--SS--SS---EE-TT-EE--STT-EEESS-EE-TT-EEPTT-EE-S-B-TTBEEEETTEEETTTTTSPPBPSS-HHHH-----GGGT--

Organism: Glycine soja (NCBI:txid3848)

Nearest PDB structures (foldseek):
  1ssq-assembly1_D  TM=9.107E-01  e=1.291E-10  Haemophilus influenzae
  6wye-assembly2_B-5  TM=8.483E-01  e=5.836E-10  Neisseria gonorrhoeae
  5u2k-assembly1_A  TM=4.861E-01  e=2.123E-05  Staphylococcus aureus subsp. aureus COL
  4dcl-assembly1_A  TM=5.009E-01  e=1.014E-04  Staphylococcus aureus
  4egg-assembly1_A  TM=4.825E-01  e=9.591E-05  Staphylococcus aureus subsp. aureus COL

InterPro domains:
  IPR001451 Hexapeptide repeat [PF00132] (93-127)
  IPR011004 Trimeric LpxA-like superfamily [SSF51161] (53-145)
  IPR045304 Serine acetyltransferase, LbH domain [cd03354] (41-140)

Solvent-accessible surface area (backbone atoms only — not comparable to full-atom values): 9020 Å² total; per-residue (Å²): 119,77,64,75,65,88,48,96,94,48,79,59,61,42,58,59,55,66,55,91,81,41,97,55,52,79,36,44,47,40,36,74,45,78,53,66,98,59,97,53,66,58,82,71,77,42,76,67,51,66,59,34,42,46,45,51,26,29,54,23,35,36,36,48,71,30,37,47,30,29,48,23,27,37,29,23,22,22,34,43,37,67,61,86,67,79,85,76,96,45,47,32,34,40,30,36,24,20,20,38,32,41,30,84,49,14,32,42,46,21,66,35,47,36,25,41,24,14,32,38,37,54,46,13,30,36,75,64,63,41,60,57,22,26,40,32,26,39,76,73,41,43,49,19,60,39,91,90,59,50,48,70,56,91,63,53,35,29,82,66,70,76,84,74,64,63,70,59,73,60,112

Sequence (171 aa):
MVQVLNFFSIKLEYVMIPMSVLPCCSSYVVCTSYCNHERKEIKPVVDKKGPVIAYHATGLVVEETALIGNNVSILHNVTLGGTGKARGDRHLKIGDGVLIGPGTWTCILGNIKIGDGAKIGACSVVLKEVPPRTTAVGNPARVVGGKDNPIKLDKMPSFTMDHTSWSDYAI

Foldseek 3Di:
DFDADDDPPDGFGFDFPDCVVPVQDFTKTAGADFDPPDQDFDDQQEPEDETEGEHRQHLEIAGNHAHAYYLEYHYYLAAQEEDDRDDDQWHEYEAALEYQEDDVQNYAYINEYAAALEYEAYNEQDPYHHYHQWYWYDVPTATQVGDPDGDGHPDRCSVVVDRDPPSSVND